Protein AF-A0A951UL45-F1 (afdb_monomer_lite)

pLDDT: mean 87.4, std 11.62, range [50.38, 98.69]

Radius of gyration: 13.83 Å; chains: 1; bounding box: 36×39×36 Å

Foldseek 3Di:
DLLVLLVDPVDDVVSNLVSLLVCLVDVDPPPDVVVSVSSLVSLLVQCPDPDQSSVLSSLSSCLSVLVVVSLVSLCCCLVPWQCQDAQFGTSNLSSVQSNQSSVVHHRDDGDGDHDPDD

Structure (mmCIF, 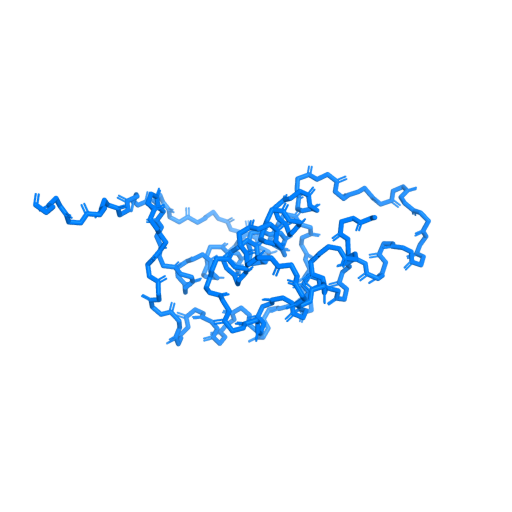N/CA/C/O backbone):
data_AF-A0A951UL45-F1
#
_entry.id   AF-A0A951UL45-F1
#
loop_
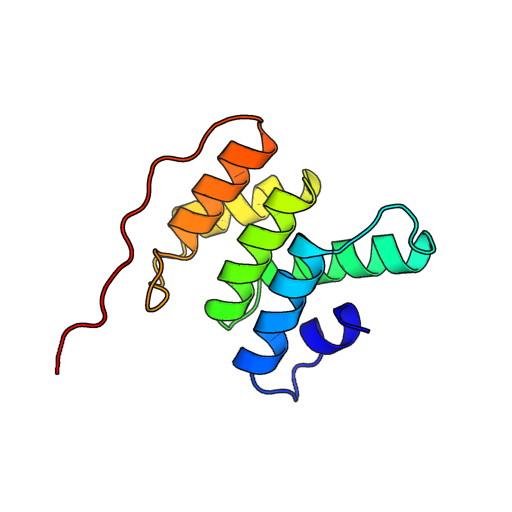_atom_site.group_PDB
_atom_site.id
_atom_site.type_symbol
_atom_site.label_atom_id
_atom_site.label_alt_id
_atom_site.label_comp_id
_atom_site.label_asym_id
_atom_site.label_entity_id
_atom_site.label_seq_id
_atom_site.pdbx_PDB_ins_code
_atom_site.Cartn_x
_atom_site.Cartn_y
_atom_site.Cartn_z
_atom_site.occupancy
_atom_site.B_iso_or_equiv
_atom_site.auth_seq_id
_atom_site.auth_comp_id
_atom_site.auth_asym_id
_atom_site.auth_atom_id
_atom_site.pdbx_PDB_model_num
ATOM 1 N N . MET A 1 1 ? 3.007 14.129 -15.362 1.00 70.31 1 MET A N 1
ATOM 2 C CA . MET A 1 1 ? 2.340 14.183 -14.042 1.00 70.31 1 MET A CA 1
ATOM 3 C C . MET A 1 1 ? 2.455 12.803 -13.432 1.00 70.31 1 MET A C 1
ATOM 5 O O . MET A 1 1 ? 2.332 11.857 -14.198 1.00 70.31 1 MET A O 1
ATOM 9 N N . LEU A 1 2 ? 2.739 12.677 -12.132 1.00 75.25 2 LEU A N 1
ATOM 10 C CA . LEU A 1 2 ? 3.001 11.369 -11.511 1.00 75.25 2 LEU A CA 1
ATOM 11 C C . LEU A 1 2 ? 1.816 10.399 -11.653 1.00 75.25 2 LEU A C 1
ATOM 13 O O . LEU A 1 2 ? 2.046 9.231 -11.930 1.00 75.25 2 LEU A O 1
ATOM 17 N N . SER A 1 3 ? 0.571 10.894 -11.631 1.00 74.56 3 SER A N 1
ATOM 18 C CA . SER A 1 3 ? -0.625 10.090 -11.947 1.00 74.56 3 SER A CA 1
ATOM 19 C C . SER A 1 3 ? -0.521 9.369 -13.299 1.00 74.56 3 SER A C 1
ATOM 21 O O . SER A 1 3 ? -0.812 8.183 -13.405 1.00 74.56 3 SER A O 1
ATOM 23 N N . LYS A 1 4 ? -0.016 10.053 -14.333 1.00 79.25 4 LYS A N 1
ATOM 24 C CA . LYS A 1 4 ? 0.179 9.464 -15.666 1.00 79.25 4 LYS A CA 1
ATOM 25 C C . LYS A 1 4 ? 1.271 8.398 -15.687 1.00 79.25 4 LYS A C 1
ATOM 27 O O . LYS A 1 4 ? 1.125 7.432 -16.416 1.00 79.25 4 LYS A O 1
ATOM 32 N N . VAL A 1 5 ? 2.337 8.572 -14.903 1.00 77.94 5 VAL A N 1
ATOM 33 C CA . VAL A 1 5 ? 3.442 7.599 -14.819 1.00 77.94 5 VAL A CA 1
ATOM 34 C C . VAL A 1 5 ? 2.986 6.336 -14.087 1.00 77.94 5 VAL A C 1
ATOM 36 O O . VAL A 1 5 ? 3.238 5.237 -14.562 1.00 77.94 5 VAL A O 1
ATOM 39 N N . ALA A 1 6 ? 2.242 6.479 -12.986 1.00 71.81 6 ALA A N 1
ATOM 40 C CA . ALA A 1 6 ? 1.664 5.340 -12.271 1.00 71.81 6 ALA A CA 1
ATOM 41 C C . ALA A 1 6 ? 0.731 4.501 -13.173 1.00 71.81 6 ALA A C 1
ATOM 43 O O . ALA A 1 6 ? 0.766 3.268 -13.139 1.00 71.81 6 ALA A O 1
ATOM 44 N N . ALA A 1 7 ? -0.060 5.164 -14.023 1.00 76.69 7 ALA A N 1
ATOM 45 C CA . ALA A 1 7 ? -1.006 4.518 -14.933 1.00 76.69 7 ALA A CA 1
ATOM 46 C C . ALA A 1 7 ? -0.378 3.952 -16.228 1.00 76.69 7 ALA A C 1
ATOM 48 O O . ALA A 1 7 ? -1.033 3.177 -16.931 1.00 76.69 7 ALA A O 1
ATOM 49 N N . ASP A 1 8 ? 0.860 4.319 -16.572 1.00 83.94 8 ASP A N 1
ATOM 50 C CA . ASP A 1 8 ? 1.481 3.918 -17.838 1.00 83.94 8 ASP A CA 1
ATOM 51 C C . ASP A 1 8 ? 2.055 2.501 -17.766 1.00 83.94 8 ASP A C 1
ATOM 53 O O . ASP A 1 8 ? 3.138 2.278 -17.240 1.00 83.94 8 ASP A O 1
ATOM 57 N N . ARG A 1 9 ? 1.336 1.530 -18.336 1.00 75.75 9 ARG A N 1
ATOM 58 C CA . ARG A 1 9 ? 1.740 0.115 -18.350 1.00 75.75 9 ARG A CA 1
ATOM 59 C C . ARG A 1 9 ? 2.864 -0.216 -19.342 1.00 75.75 9 ARG A C 1
ATOM 61 O O . ARG A 1 9 ? 3.283 -1.370 -19.382 1.00 75.75 9 ARG A O 1
ATOM 68 N N . VAL A 1 10 ? 3.309 0.738 -20.167 1.00 78.75 10 VAL A N 1
ATOM 69 C CA . VAL A 1 10 ? 4.470 0.564 -21.059 1.00 78.75 10 VAL A CA 1
ATOM 70 C C . VAL A 1 10 ? 5.778 0.780 -20.297 1.00 78.75 10 VAL A C 1
ATOM 72 O O . VAL A 1 10 ? 6.791 0.166 -20.632 1.00 78.75 10 VAL A O 1
ATOM 75 N N . GLU A 1 11 ? 5.754 1.623 -19.266 1.00 79.12 11 GLU A N 1
ATOM 76 C CA . GLU A 1 11 ? 6.914 1.897 -18.424 1.00 79.12 11 GLU A CA 1
ATOM 77 C C . GLU A 1 11 ? 7.270 0.709 -17.523 1.00 79.12 11 GLU A C 1
ATOM 79 O O . GLU A 1 11 ? 6.420 -0.097 -17.130 1.00 79.12 11 GLU A O 1
ATOM 84 N N . ALA A 1 12 ? 8.555 0.608 -17.174 1.00 77.31 12 ALA A N 1
ATOM 85 C CA . ALA A 1 12 ? 9.036 -0.445 -16.286 1.00 77.31 12 ALA A CA 1
ATOM 86 C C . ALA A 1 12 ? 8.345 -0.350 -14.909 1.00 77.31 12 ALA A C 1
ATOM 88 O O . ALA A 1 12 ? 8.196 0.760 -14.388 1.00 77.31 12 ALA A O 1
ATOM 89 N N . PRO A 1 13 ? 7.970 -1.476 -14.273 1.00 77.44 13 PRO A N 1
ATOM 90 C CA . PRO A 1 13 ? 7.253 -1.447 -12.998 1.00 77.44 13 PRO A CA 1
ATOM 91 C C . PRO A 1 13 ? 7.946 -0.634 -11.902 1.00 77.44 13 PRO A C 1
ATOM 93 O O . PRO A 1 13 ? 7.284 0.148 -11.230 1.00 77.44 13 PRO A O 1
ATOM 96 N N . SER A 1 14 ? 9.276 -0.699 -11.812 1.00 76.81 14 SER A N 1
ATOM 97 C CA . SER A 1 14 ? 10.061 0.100 -10.862 1.00 76.81 14 SER A CA 1
ATOM 98 C C . SER A 1 14 ? 9.949 1.615 -11.093 1.00 76.81 14 SER A C 1
ATOM 100 O O . SER A 1 14 ? 9.951 2.393 -10.144 1.00 76.81 14 SER A O 1
ATOM 102 N N . VAL A 1 15 ? 9.797 2.061 -12.346 1.00 76.81 15 VAL A N 1
ATOM 103 C CA . VAL A 1 15 ? 9.565 3.478 -12.691 1.00 76.81 15 VAL A CA 1
ATOM 104 C C . VAL A 1 15 ? 8.138 3.886 -12.332 1.00 76.81 15 VAL A C 1
ATOM 106 O O . VAL A 1 15 ? 7.909 4.977 -11.809 1.00 76.81 15 VAL A O 1
ATOM 109 N N . ARG A 1 16 ? 7.169 2.997 -12.568 1.00 80.00 16 ARG A N 1
ATOM 110 C CA . ARG A 1 16 ? 5.767 3.219 -12.195 1.00 80.00 16 ARG A CA 1
ATOM 111 C C . ARG A 1 16 ? 5.588 3.272 -10.678 1.00 80.00 16 ARG A C 1
ATOM 113 O O . ARG A 1 16 ? 4.792 4.075 -10.205 1.00 80.00 16 ARG A O 1
ATOM 120 N N . ALA A 1 17 ? 6.337 2.471 -9.925 1.00 73.81 17 ALA A N 1
ATOM 121 C CA . ALA A 1 17 ? 6.222 2.341 -8.474 1.00 73.81 17 ALA A CA 1
ATOM 122 C C . ALA A 1 17 ? 6.716 3.579 -7.697 1.00 73.81 17 ALA A C 1
ATOM 124 O O . ALA A 1 17 ? 6.168 3.917 -6.648 1.00 73.81 17 ALA A O 1
ATOM 125 N N . GLN A 1 18 ? 7.656 4.339 -8.266 1.00 79.81 18 GLN A N 1
ATOM 126 C CA . GLN A 1 18 ? 8.090 5.635 -7.722 1.00 79.81 18 GLN A CA 1
ATOM 127 C C . GLN A 1 18 ? 6.981 6.698 -7.753 1.00 79.81 18 GLN A C 1
ATOM 129 O O . GLN A 1 18 ? 7.027 7.688 -7.019 1.00 79.81 18 GLN A O 1
ATOM 134 N N . ALA A 1 19 ? 5.978 6.539 -8.622 1.00 80.56 19 ALA A N 1
ATOM 135 C CA . ALA A 1 19 ? 4.912 7.520 -8.747 1.00 80.56 19 ALA A CA 1
ATOM 136 C C . ALA A 1 19 ? 3.932 7.493 -7.557 1.00 80.56 19 ALA A C 1
ATOM 138 O O . ALA A 1 19 ? 3.700 8.573 -7.010 1.00 80.56 19 ALA A O 1
ATOM 139 N N . PRO A 1 20 ? 3.394 6.340 -7.103 1.00 73.06 20 PRO A N 1
ATOM 140 C CA . PRO A 1 20 ? 2.654 6.253 -5.845 1.00 73.06 20 PRO A CA 1
ATOM 141 C C . PRO A 1 20 ? 3.437 6.789 -4.641 1.00 73.06 20 PRO A C 1
ATOM 143 O O . PRO A 1 20 ? 2.911 7.640 -3.929 1.00 73.06 20 PRO A O 1
ATOM 146 N N . GLU A 1 21 ? 4.707 6.406 -4.465 1.00 78.94 21 GLU A N 1
ATOM 147 C CA . GLU A 1 21 ? 5.566 6.921 -3.382 1.00 78.94 21 GLU A CA 1
ATOM 148 C C . GLU A 1 21 ? 5.669 8.460 -3.420 1.00 78.94 21 GLU A C 1
ATOM 150 O O . GLU A 1 21 ? 5.464 9.155 -2.418 1.00 78.94 21 GLU A O 1
ATOM 155 N N . GLY A 1 22 ? 5.952 9.020 -4.601 1.00 79.19 22 GLY A N 1
ATOM 156 C CA . GLY A 1 22 ? 6.053 10.463 -4.796 1.00 79.19 22 GLY A CA 1
ATOM 157 C C . GLY A 1 22 ? 4.728 11.202 -4.585 1.00 79.19 22 GLY A C 1
ATOM 158 O O . GLY A 1 22 ? 4.735 12.338 -4.103 1.00 79.19 22 GLY A O 1
ATOM 159 N N . LEU A 1 23 ? 3.597 10.574 -4.924 1.00 77.75 23 LEU A N 1
ATOM 160 C CA . LEU A 1 23 ? 2.265 11.111 -4.650 1.00 77.75 23 LEU A CA 1
ATOM 161 C C . LEU A 1 23 ? 1.970 11.097 -3.146 1.00 77.75 23 LEU A C 1
ATOM 163 O O . LEU A 1 23 ? 1.598 12.141 -2.624 1.00 77.75 23 LEU A O 1
ATOM 167 N N . GLY A 1 24 ? 2.211 9.990 -2.440 1.00 72.06 24 GLY A N 1
ATOM 168 C CA . GLY A 1 24 ? 2.021 9.905 -0.986 1.00 72.06 24 GLY A CA 1
ATOM 169 C C . GLY A 1 24 ? 2.764 11.008 -0.227 1.00 72.06 24 GLY A C 1
ATOM 170 O O . GLY A 1 24 ? 2.173 11.725 0.570 1.00 72.06 24 GLY A O 1
ATOM 171 N N . ASN A 1 25 ? 4.035 11.236 -0.569 1.00 79.62 25 ASN A N 1
ATOM 172 C CA . ASN A 1 25 ? 4.872 12.235 0.105 1.00 79.62 25 ASN A CA 1
ATOM 173 C C . ASN A 1 25 ? 4.489 13.700 -0.171 1.00 79.62 25 ASN A C 1
ATOM 175 O O . ASN A 1 25 ? 4.869 14.592 0.591 1.00 79.62 25 ASN A O 1
ATOM 179 N N . ARG A 1 26 ? 3.879 14.002 -1.326 1.00 77.56 26 ARG A N 1
ATOM 180 C CA . ARG A 1 26 ? 3.819 15.388 -1.843 1.00 77.56 26 ARG A CA 1
ATOM 181 C C . ARG A 1 26 ? 2.467 15.820 -2.393 1.00 77.56 26 ARG A C 1
ATOM 183 O O . ARG A 1 26 ? 2.365 16.960 -2.858 1.00 77.56 26 ARG A O 1
ATOM 190 N N . LEU A 1 27 ? 1.451 14.959 -2.390 1.00 73.00 27 LEU A N 1
ATOM 191 C CA . LEU A 1 27 ? 0.126 15.337 -2.864 1.00 73.00 27 LEU A CA 1
ATOM 192 C C . LEU A 1 27 ? -0.459 16.403 -1.929 1.00 73.00 27 LEU A C 1
ATOM 194 O O . LEU A 1 27 ? -0.700 16.163 -0.752 1.00 73.00 27 LEU A O 1
ATOM 198 N N . SER A 1 28 ? -0.672 17.602 -2.467 1.00 69.19 28 SER A N 1
ATOM 199 C CA . SER A 1 28 ? -1.249 18.729 -1.734 1.00 69.19 28 SER A CA 1
ATOM 200 C C . SER A 1 28 ? -2.715 18.913 -2.109 1.00 69.19 28 SER A C 1
ATOM 202 O O . SER A 1 28 ? -3.070 18.864 -3.288 1.00 69.19 28 SER A O 1
ATOM 204 N N . HIS A 1 29 ? -3.559 19.221 -1.125 1.00 61.84 29 HIS A N 1
ATOM 205 C CA . HIS A 1 29 ? -4.944 19.644 -1.361 1.00 61.84 29 HIS A CA 1
ATOM 206 C C . HIS A 1 29 ? -5.048 20.978 -2.124 1.00 61.84 29 HIS A C 1
ATOM 208 O O . HIS A 1 29 ? -6.123 21.328 -2.599 1.00 61.84 29 HIS A O 1
ATOM 214 N N . GLU A 1 30 ? -3.941 21.716 -2.274 1.00 67.00 30 GLU A N 1
ATOM 215 C CA . GLU A 1 30 ? -3.863 22.938 -3.087 1.00 67.00 30 GLU A CA 1
ATOM 216 C C . GLU A 1 30 ? -3.771 22.656 -4.597 1.00 67.00 30 GLU A C 1
ATOM 218 O O . GLU A 1 30 ? -3.777 23.585 -5.410 1.00 67.00 30 GLU A O 1
ATOM 223 N N . LEU A 1 31 ? -3.684 21.383 -5.002 1.00 69.69 31 LEU A N 1
ATOM 224 C CA . LEU A 1 31 ? -3.835 21.009 -6.403 1.00 69.69 31 LEU A CA 1
ATOM 225 C C . LEU A 1 31 ? -5.213 21.410 -6.936 1.00 69.69 31 LEU A C 1
ATOM 227 O O . LEU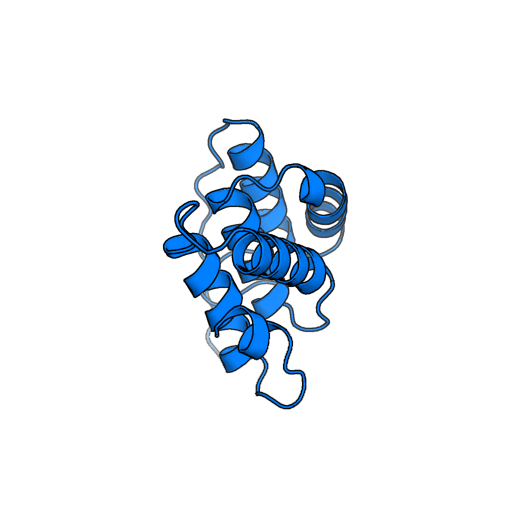 A 1 31 ? -6.216 21.444 -6.227 1.00 69.69 31 LEU A O 1
ATOM 231 N N . VAL A 1 32 ? -5.266 21.648 -8.248 1.00 76.62 32 VAL A N 1
ATOM 232 C CA . VAL A 1 32 ? -6.534 21.824 -8.962 1.00 76.62 32 VAL A CA 1
ATOM 233 C C . VAL A 1 32 ? -7.431 20.609 -8.656 1.00 76.62 32 VAL A C 1
ATOM 235 O O . VAL A 1 32 ? -6.975 19.486 -8.885 1.00 76.62 32 VAL A O 1
ATOM 238 N N . PRO A 1 33 ? -8.686 20.789 -8.190 1.00 76.75 33 PRO A N 1
ATOM 239 C CA . PRO A 1 33 ? -9.503 19.698 -7.643 1.00 76.75 33 PRO A CA 1
ATOM 240 C C . PRO A 1 33 ? -9.619 18.460 -8.541 1.00 76.75 33 PRO A C 1
ATOM 242 O O . PRO A 1 33 ? -9.524 17.334 -8.065 1.00 76.75 33 PRO A O 1
ATOM 245 N N . ASN A 1 34 ? -9.737 18.658 -9.856 1.00 80.62 34 ASN A N 1
ATOM 246 C CA . ASN A 1 34 ? -9.822 17.554 -10.817 1.00 80.62 34 ASN A CA 1
ATOM 247 C C . ASN A 1 34 ? -8.544 16.701 -10.854 1.00 80.62 34 ASN A C 1
ATOM 249 O O . ASN A 1 34 ? -8.622 15.487 -10.988 1.00 80.62 34 ASN A O 1
ATOM 253 N N . LEU A 1 35 ? -7.374 17.331 -10.721 1.00 78.62 35 LEU A N 1
ATOM 254 C CA . LEU A 1 35 ? -6.086 16.639 -10.718 1.00 78.62 35 LEU A CA 1
ATOM 255 C C . LEU A 1 35 ? -5.837 15.910 -9.398 1.00 78.62 35 LEU A C 1
ATOM 257 O O . LEU A 1 35 ? -5.203 14.859 -9.389 1.00 78.62 35 LEU A O 1
ATOM 261 N N . TYR A 1 36 ? -6.336 16.468 -8.294 1.00 81.25 36 TYR A N 1
ATOM 262 C CA . TYR A 1 36 ? -6.311 15.802 -6.998 1.00 81.25 36 TYR A CA 1
ATOM 263 C C . TYR A 1 36 ? -7.169 14.531 -7.036 1.00 81.25 36 TYR A C 1
ATOM 265 O O . TYR A 1 36 ? -6.675 13.454 -6.719 1.00 81.25 36 TYR A O 1
ATOM 273 N N . GLN A 1 37 ? -8.406 14.627 -7.534 1.00 85.44 37 GLN A N 1
ATOM 274 C CA . GLN A 1 37 ? -9.290 13.468 -7.662 1.00 85.44 37 GLN A CA 1
ATOM 275 C C . GLN A 1 37 ? -8.722 12.394 -8.604 1.00 85.44 37 GLN A C 1
ATOM 277 O O . GLN A 1 37 ? -8.782 11.212 -8.278 1.00 85.44 37 GLN A O 1
ATOM 282 N N . GLU A 1 38 ? -8.137 12.794 -9.739 1.00 86.69 38 GLU A N 1
ATOM 283 C CA . GLU A 1 38 ? -7.456 11.871 -10.660 1.00 86.69 38 GLU A CA 1
ATOM 284 C C . GLU A 1 38 ? -6.304 11.134 -9.961 1.00 86.69 38 GLU A C 1
ATOM 286 O O . GLU A 1 38 ? -6.159 9.923 -10.121 1.00 86.69 38 GLU A O 1
ATOM 291 N N . ALA A 1 39 ? -5.510 11.838 -9.147 1.00 86.19 39 ALA A N 1
ATOM 292 C CA . ALA A 1 39 ? -4.436 11.218 -8.380 1.00 86.19 39 ALA A CA 1
ATOM 293 C C . ALA A 1 39 ? -4.971 10.191 -7.369 1.00 86.19 39 ALA A C 1
ATOM 295 O O . ALA A 1 39 ? -4.424 9.094 -7.302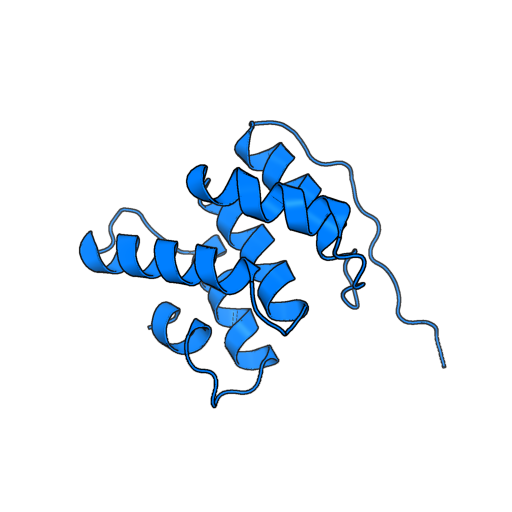 1.00 86.19 39 ALA A O 1
ATOM 296 N N . LEU A 1 40 ? -6.055 10.500 -6.644 1.00 91.06 40 LEU A N 1
ATOM 297 C CA . LEU A 1 40 ? -6.681 9.542 -5.725 1.00 91.06 40 LEU A CA 1
ATOM 298 C C . LEU A 1 40 ? -7.155 8.283 -6.456 1.00 91.06 40 LEU A C 1
ATOM 300 O O . LEU A 1 40 ? -6.873 7.174 -6.010 1.00 91.06 40 LEU A O 1
ATOM 304 N N . THR A 1 41 ? -7.829 8.441 -7.600 1.00 92.25 41 THR A N 1
ATOM 305 C CA . THR A 1 41 ? -8.294 7.305 -8.408 1.00 92.25 41 THR A CA 1
ATOM 306 C C . THR A 1 41 ? -7.132 6.416 -8.840 1.00 92.25 41 THR A C 1
ATOM 308 O O . THR A 1 41 ? -7.188 5.209 -8.630 1.00 92.25 41 THR A O 1
ATOM 311 N N . VAL A 1 42 ? -6.054 7.004 -9.364 1.00 91.50 42 VAL A N 1
ATOM 312 C CA . VAL A 1 42 ? -4.870 6.247 -9.798 1.00 91.50 42 VAL A CA 1
ATOM 313 C C . VAL A 1 42 ? -4.204 5.507 -8.635 1.00 91.50 42 VAL A C 1
ATOM 315 O O . VAL A 1 42 ? -3.773 4.369 -8.801 1.00 91.50 42 VAL A O 1
ATOM 318 N N . ILE A 1 43 ? -4.135 6.120 -7.452 1.00 92.88 43 ILE A N 1
ATOM 319 C CA . ILE A 1 43 ? -3.569 5.485 -6.254 1.00 92.88 43 ILE A CA 1
ATOM 320 C C . ILE A 1 43 ? -4.424 4.288 -5.811 1.00 92.88 43 ILE A C 1
ATOM 322 O O . ILE A 1 43 ? -3.881 3.225 -5.522 1.00 92.88 43 ILE A O 1
ATOM 326 N N . ILE A 1 44 ? -5.754 4.429 -5.803 1.00 96.12 44 ILE A N 1
ATOM 327 C CA . ILE A 1 44 ? -6.670 3.331 -5.455 1.00 96.12 44 ILE A CA 1
ATOM 328 C C . ILE A 1 44 ? -6.563 2.186 -6.472 1.00 96.12 44 ILE A C 1
ATOM 330 O O . ILE A 1 44 ? -6.566 1.021 -6.081 1.00 96.12 44 ILE A O 1
ATOM 334 N N . GLU A 1 45 ? -6.470 2.496 -7.767 1.00 95.12 45 GLU A N 1
ATOM 335 C CA . GLU A 1 45 ? -6.307 1.493 -8.829 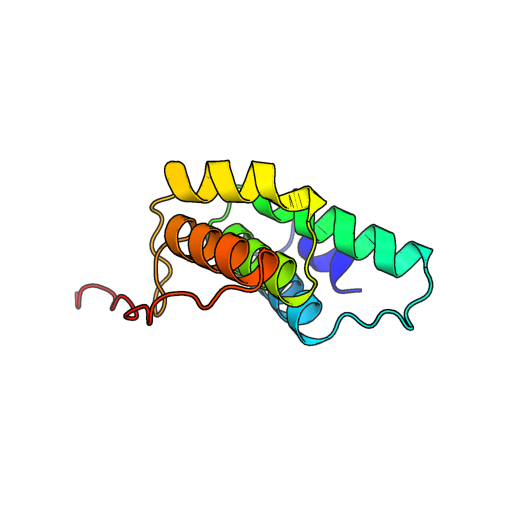1.00 95.12 45 GLU A CA 1
ATOM 336 C C . GLU A 1 45 ? -4.968 0.748 -8.727 1.00 95.12 45 GLU A C 1
ATOM 338 O O . GLU A 1 45 ? -4.908 -0.450 -9.002 1.00 95.12 45 GLU A O 1
ATOM 343 N N . ALA A 1 46 ? -3.904 1.425 -8.287 1.00 95.12 46 ALA A N 1
ATOM 344 C CA . ALA A 1 46 ? -2.580 0.828 -8.119 1.00 95.12 46 ALA A CA 1
ATOM 345 C C . ALA A 1 46 ? -2.535 -0.272 -7.039 1.00 95.12 46 ALA A C 1
ATO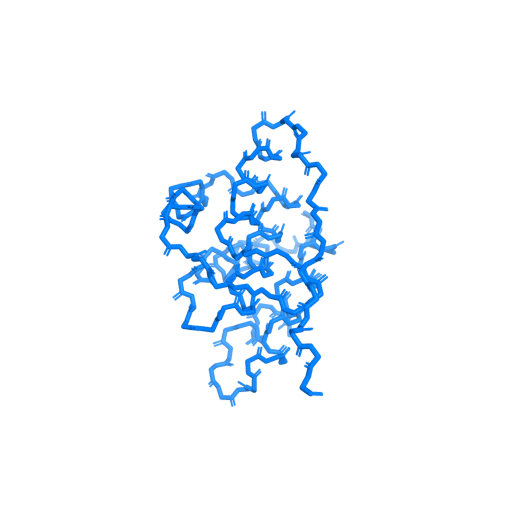M 347 O O . ALA A 1 46 ? -1.663 -1.138 -7.095 1.00 95.12 46 ALA A O 1
ATOM 348 N N . LEU A 1 47 ? -3.500 -0.310 -6.111 1.00 97.75 47 LEU A N 1
ATOM 349 C CA . LEU A 1 47 ? -3.651 -1.416 -5.154 1.00 97.75 47 LEU A CA 1
ATOM 350 C C . LEU A 1 47 ? -3.972 -2.759 -5.833 1.00 97.75 47 LEU A C 1
ATOM 352 O O . LEU A 1 47 ? -3.709 -3.808 -5.253 1.00 97.75 47 LEU A O 1
ATOM 356 N N . ASP A 1 48 ? -4.521 -2.745 -7.051 1.00 96.81 48 ASP A N 1
ATOM 357 C CA . ASP A 1 48 ? -4.815 -3.956 -7.827 1.00 96.81 48 ASP A CA 1
ATOM 358 C C . ASP A 1 48 ? -3.733 -4.266 -8.882 1.00 96.81 48 ASP A C 1
ATOM 360 O O . ASP A 1 48 ? -3.949 -5.116 -9.752 1.00 96.81 48 ASP A O 1
ATOM 364 N N . ASP A 1 49 ? -2.595 -3.559 -8.882 1.00 96.38 49 ASP A N 1
ATOM 365 C CA . ASP A 1 49 ? -1.574 -3.769 -9.911 1.00 96.38 49 ASP A CA 1
ATOM 366 C C . ASP A 1 49 ? -0.998 -5.190 -9.835 1.00 96.38 49 ASP A C 1
ATOM 368 O O . ASP A 1 49 ? -0.892 -5.787 -8.768 1.00 96.38 49 ASP A O 1
ATOM 372 N N . SER A 1 50 ? -0.608 -5.754 -10.977 1.00 94.25 50 SER A N 1
ATOM 373 C CA . SER A 1 50 ? 0.057 -7.058 -11.034 1.00 94.25 50 SER A CA 1
ATOM 374 C C . SER A 1 50 ? 1.422 -7.064 -10.344 1.00 94.25 50 SER A C 1
ATOM 376 O O . SER A 1 50 ? 1.844 -8.108 -9.843 1.00 94.25 50 SER A O 1
ATOM 378 N N . ASP A 1 51 ? 2.103 -5.919 -10.300 1.00 95.06 51 ASP A N 1
ATOM 379 C CA . ASP A 1 51 ? 3.421 -5.787 -9.691 1.00 95.06 51 ASP A CA 1
ATOM 380 C C . ASP A 1 51 ? 3.327 -5.479 -8.189 1.00 95.06 51 ASP A C 1
ATOM 382 O O . ASP A 1 51 ? 2.612 -4.571 -7.763 1.00 95.06 51 ASP A O 1
ATOM 386 N N . ALA A 1 52 ? 4.052 -6.250 -7.377 1.00 94.69 52 ALA A N 1
ATOM 387 C CA . ALA A 1 52 ? 4.024 -6.121 -5.924 1.00 94.69 52 ALA A CA 1
ATOM 388 C C . ALA A 1 52 ? 4.651 -4.814 -5.424 1.00 94.69 52 ALA A C 1
ATOM 390 O O . ALA A 1 52 ? 4.179 -4.271 -4.428 1.00 94.69 52 ALA A O 1
ATOM 391 N N . GLU A 1 53 ? 5.656 -4.277 -6.122 1.00 93.44 53 GLU A N 1
ATOM 392 C CA . GLU A 1 53 ? 6.287 -3.009 -5.750 1.00 93.44 53 GLU A CA 1
ATOM 393 C C . GLU A 1 53 ? 5.294 -1.852 -5.898 1.00 93.44 53 GLU A C 1
ATOM 395 O O . GLU A 1 53 ? 5.195 -0.989 -5.026 1.00 93.44 53 GLU A O 1
ATOM 400 N N . ILE A 1 54 ? 4.490 -1.872 -6.966 1.00 93.94 54 ILE A N 1
ATOM 401 C CA . ILE A 1 54 ? 3.434 -0.878 -7.187 1.00 93.94 54 ILE A CA 1
ATOM 402 C C . ILE A 1 54 ? 2.371 -0.974 -6.090 1.00 93.94 54 ILE A C 1
ATOM 404 O O . ILE A 1 54 ? 1.997 0.055 -5.525 1.00 93.94 54 ILE A O 1
ATOM 408 N N . ARG A 1 55 ? 1.913 -2.188 -5.754 1.00 98.00 55 ARG A N 1
ATOM 409 C CA . ARG A 1 55 ? 0.930 -2.384 -4.676 1.00 98.00 55 ARG A CA 1
ATOM 410 C C . ARG A 1 55 ? 1.467 -1.919 -3.322 1.00 98.00 55 ARG A C 1
ATOM 412 O O . ARG A 1 55 ? 0.743 -1.244 -2.597 1.00 98.00 55 ARG A O 1
ATOM 419 N N . PHE A 1 56 ? 2.729 -2.219 -3.010 1.00 96.62 56 PHE A N 1
ATOM 420 C CA . PHE A 1 56 ? 3.388 -1.786 -1.774 1.00 96.62 56 PHE A CA 1
ATOM 421 C C . PHE A 1 56 ? 3.355 -0.260 -1.630 1.00 96.62 56 PHE A C 1
ATOM 423 O O . PHE A 1 56 ? 2.818 0.271 -0.659 1.00 96.62 56 PHE A O 1
ATOM 430 N N . TRP A 1 57 ? 3.840 0.468 -2.640 1.00 95.56 57 TRP A N 1
ATOM 431 C CA . TRP A 1 57 ? 3.860 1.931 -2.583 1.00 95.56 57 TRP A CA 1
ATOM 432 C C . TRP A 1 57 ? 2.474 2.568 -2.705 1.00 95.56 57 TRP A C 1
ATOM 434 O O . TRP A 1 57 ? 2.268 3.687 -2.231 1.00 95.56 57 TRP A O 1
ATOM 444 N N . ALA A 1 58 ? 1.503 1.871 -3.297 1.00 96.56 58 ALA A N 1
ATOM 445 C CA . ALA A 1 58 ? 0.109 2.293 -3.272 1.00 96.56 58 ALA A CA 1
ATOM 446 C C . ALA A 1 58 ? -0.481 2.214 -1.855 1.00 96.56 58 ALA A C 1
ATOM 448 O O . ALA A 1 58 ? -1.122 3.175 -1.430 1.00 96.56 58 ALA A O 1
ATOM 449 N N . CYS A 1 59 ? -0.221 1.141 -1.096 1.00 98.06 59 CYS A N 1
ATOM 450 C CA . CYS A 1 59 ? -0.620 1.044 0.314 1.00 98.06 59 CYS A CA 1
ATOM 451 C C . CYS A 1 59 ? -0.043 2.204 1.143 1.00 98.06 59 CYS A C 1
ATOM 453 O O . CYS A 1 59 ? -0.801 2.896 1.832 1.00 98.06 59 CYS A O 1
ATOM 455 N N . PHE A 1 60 ? 1.257 2.479 0.990 1.00 95.94 60 PHE A N 1
ATOM 456 C CA . PHE A 1 60 ? 1.917 3.627 1.616 1.00 95.94 60 PHE A CA 1
ATOM 457 C C . PHE A 1 60 ? 1.198 4.944 1.278 1.00 95.94 60 PHE A C 1
ATOM 459 O O . PHE A 1 60 ? 0.747 5.665 2.170 1.00 95.94 60 PHE A O 1
ATOM 466 N N . ALA A 1 61 ? 1.013 5.236 -0.014 1.00 94.50 61 ALA A N 1
ATOM 467 C CA . ALA A 1 61 ? 0.421 6.492 -0.474 1.00 94.50 61 ALA A CA 1
ATOM 468 C C . ALA A 1 61 ? -1.019 6.696 0.019 1.00 94.50 61 ALA A C 1
ATOM 470 O O . ALA A 1 61 ? -1.387 7.794 0.442 1.00 94.50 61 ALA A O 1
ATOM 471 N N . VAL A 1 62 ? -1.825 5.632 0.002 1.00 96.62 62 VAL A N 1
ATOM 472 C CA . VAL A 1 62 ? -3.185 5.621 0.553 1.00 96.62 62 VAL A CA 1
ATOM 473 C C . VAL A 1 62 ? -3.188 6.025 2.029 1.00 96.62 62 VAL A C 1
ATOM 475 O O . VAL A 1 62 ? -4.053 6.798 2.449 1.00 96.62 62 VAL A O 1
ATOM 478 N N . SER A 1 63 ? -2.229 5.527 2.812 1.00 96.06 63 SER A N 1
ATOM 479 C CA . SER A 1 63 ? -2.143 5.793 4.250 1.00 96.06 63 SER A CA 1
ATOM 480 C C . SER A 1 63 ? -1.692 7.217 4.590 1.00 96.06 63 SER A C 1
ATOM 482 O O . SER A 1 63 ? -2.219 7.804 5.542 1.00 96.06 63 SER A O 1
ATOM 484 N N . GLU A 1 64 ? -0.781 7.784 3.794 1.00 92.94 64 GLU A N 1
ATOM 485 C CA . GLU A 1 64 ? -0.284 9.159 3.939 1.00 92.94 64 GLU A CA 1
ATOM 486 C C . GLU A 1 64 ? -1.379 10.176 3.605 1.00 92.94 64 GLU A C 1
ATOM 488 O O . GLU A 1 64 ? -1.592 11.145 4.333 1.00 92.94 64 GLU A O 1
ATOM 493 N N . ILE A 1 65 ? -2.135 9.913 2.535 1.00 91.62 65 ILE A N 1
ATOM 494 C CA . ILE A 1 65 ? -3.217 10.789 2.066 1.00 91.62 65 ILE A CA 1
ATOM 495 C C . ILE A 1 65 ? -4.527 10.551 2.842 1.00 91.62 65 ILE A C 1
ATOM 497 O O . ILE A 1 65 ? -5.436 11.375 2.775 1.00 91.62 65 ILE A O 1
ATOM 501 N N . LYS A 1 66 ? -4.623 9.457 3.613 1.00 93.81 66 LYS A N 1
ATOM 502 C CA . LYS A 1 66 ? -5.826 9.036 4.359 1.00 93.81 66 LYS A CA 1
ATOM 503 C C . LYS A 1 66 ? -7.035 8.777 3.452 1.00 93.81 66 LYS A C 1
ATOM 505 O O . LYS A 1 66 ? -8.136 9.249 3.715 1.00 93.81 66 LYS A O 1
ATOM 510 N N . ILE A 1 67 ? -6.834 8.005 2.383 1.00 94.81 67 ILE A N 1
ATOM 511 C CA . ILE A 1 67 ? -7.905 7.640 1.441 1.00 94.81 67 ILE A CA 1
ATOM 512 C C . ILE A 1 67 ? -8.772 6.527 2.053 1.00 94.81 67 ILE A C 1
ATOM 514 O O . ILE A 1 67 ? -8.519 5.340 1.844 1.00 94.81 67 ILE A O 1
ATOM 518 N N . GLU A 1 68 ? -9.789 6.892 2.834 1.00 96.25 68 GLU A N 1
ATOM 519 C CA . GLU A 1 68 ? -10.677 5.935 3.517 1.00 96.25 68 GLU A CA 1
ATOM 520 C C . GLU A 1 68 ? -11.413 5.000 2.542 1.00 96.25 68 GLU A C 1
ATOM 522 O O . GLU A 1 68 ? -11.657 3.833 2.858 1.00 96.25 68 GLU A O 1
ATOM 527 N N . GLU A 1 69 ? -11.706 5.459 1.322 1.00 96.50 69 GLU A N 1
ATOM 528 C CA . GLU A 1 69 ? -12.359 4.659 0.281 1.00 96.50 69 GLU A CA 1
ATOM 529 C C . GLU A 1 69 ? -11.543 3.421 -0.128 1.00 96.50 69 GLU A C 1
ATOM 531 O O . GLU A 1 69 ? -12.097 2.461 -0.670 1.00 96.50 69 GLU A O 1
ATOM 536 N N . ALA A 1 70 ? -10.235 3.415 0.144 1.00 97.75 70 ALA A N 1
ATOM 537 C CA . ALA A 1 70 ? -9.340 2.306 -0.161 1.00 97.75 70 ALA A CA 1
ATOM 538 C C . ALA A 1 70 ? -9.371 1.176 0.885 1.00 97.75 70 ALA A C 1
ATOM 540 O O . ALA A 1 70 ? -8.856 0.088 0.608 1.00 97.75 70 ALA A O 1
ATOM 541 N N . LEU A 1 71 ? -9.987 1.385 2.059 1.00 98.31 71 LEU A N 1
ATOM 542 C CA . LEU A 1 71 ? -9.994 0.416 3.165 1.00 98.31 71 LEU A CA 1
ATOM 543 C C . LEU A 1 71 ? -10.392 -1.011 2.742 1.00 98.31 71 LEU A C 1
ATOM 545 O O . LEU A 1 71 ? -9.665 -1.937 3.105 1.00 98.31 71 LEU A O 1
ATOM 549 N N . PRO A 1 72 ? -11.451 -1.241 1.932 1.00 98.38 72 PRO A N 1
ATOM 550 C CA . PRO A 1 72 ? -11.808 -2.595 1.508 1.00 98.38 72 PRO A CA 1
ATOM 551 C C . PRO A 1 72 ? -10.699 -3.301 0.717 1.00 98.38 72 PRO A C 1
ATOM 553 O O . PRO A 1 72 ? -10.496 -4.501 0.886 1.00 98.38 72 PRO A O 1
ATOM 556 N N . LYS A 1 73 ? -9.962 -2.569 -0.129 1.00 98.38 73 LYS A N 1
ATOM 557 C CA . LYS A 1 73 ? -8.859 -3.126 -0.929 1.00 98.38 73 LYS A CA 1
ATOM 558 C C . LYS A 1 73 ? -7.644 -3.434 -0.069 1.00 98.38 73 LYS A C 1
ATOM 560 O O . LYS A 1 73 ? -7.089 -4.524 -0.183 1.00 98.38 73 LYS A O 1
ATOM 565 N N . LEU A 1 74 ? -7.288 -2.524 0.839 1.00 98.62 74 LEU A N 1
ATOM 566 C CA . LEU A 1 74 ? -6.227 -2.771 1.814 1.00 98.62 74 LEU A CA 1
ATOM 567 C C . LEU A 1 74 ? -6.525 -4.028 2.639 1.00 98.62 74 LEU A C 1
ATOM 569 O O . LEU A 1 74 ? -5.643 -4.850 2.855 1.00 98.62 74 LEU A O 1
ATOM 573 N N . GLN A 1 75 ? -7.782 -4.230 3.042 1.00 98.69 75 GLN A N 1
ATOM 574 C CA . GLN A 1 75 ? -8.174 -5.393 3.840 1.00 98.69 75 GLN A CA 1
ATOM 575 C C . GLN A 1 75 ? -8.012 -6.715 3.083 1.00 98.69 75 GLN A C 1
ATOM 577 O O . GLN A 1 75 ? -7.697 -7.733 3.698 1.00 98.69 75 GLN A O 1
ATOM 582 N N . VAL A 1 76 ? -8.210 -6.702 1.760 1.00 98.56 76 VAL A N 1
ATOM 583 C CA . VAL A 1 76 ? -7.943 -7.854 0.889 1.00 98.56 76 VAL A CA 1
ATOM 584 C C . VAL A 1 76 ? -6.442 -8.094 0.760 1.00 98.56 76 VAL A C 1
ATOM 586 O O . VAL A 1 76 ? -6.006 -9.228 0.948 1.00 98.56 76 VAL A O 1
ATOM 589 N N . LEU A 1 77 ? -5.644 -7.058 0.486 1.00 98.56 77 LEU A N 1
ATOM 590 C CA . LEU A 1 77 ? -4.186 -7.189 0.368 1.00 98.56 77 LEU A CA 1
ATOM 591 C C . LEU A 1 77 ? -3.559 -7.705 1.665 1.00 98.56 77 LEU A C 1
ATOM 593 O O . LEU A 1 77 ? -2.800 -8.669 1.618 1.00 98.56 77 LEU A O 1
ATOM 597 N N . ALA A 1 78 ? -3.971 -7.163 2.813 1.00 98.44 78 ALA A N 1
ATOM 598 C CA . ALA A 1 78 ? -3.541 -7.607 4.139 1.00 98.44 78 ALA A CA 1
ATOM 599 C C . ALA A 1 78 ? -3.719 -9.119 4.355 1.00 98.44 78 ALA A C 1
ATOM 601 O O . ALA A 1 78 ? -2.885 -9.773 4.969 1.00 98.44 78 ALA A O 1
ATOM 602 N N . GLN A 1 79 ? -4.795 -9.698 3.817 1.00 98.25 79 GLN A N 1
ATOM 603 C CA . GLN A 1 79 ? -5.103 -11.119 3.988 1.00 98.25 79 GLN A CA 1
ATOM 604 C C . GLN A 1 79 ? -4.469 -12.022 2.926 1.00 98.25 79 GLN A C 1
ATOM 606 O O . GLN A 1 79 ? -4.344 -13.228 3.148 1.00 98.25 79 GLN A O 1
ATOM 611 N N . THR A 1 80 ? -4.152 -11.483 1.748 1.00 97.81 80 THR A N 1
ATOM 612 C CA . THR A 1 80 ? -3.873 -12.301 0.557 1.00 97.81 80 THR A CA 1
ATOM 613 C C . THR A 1 80 ? -2.474 -12.118 -0.014 1.00 97.81 80 THR A C 1
ATOM 615 O O . THR A 1 80 ? -1.952 -13.054 -0.624 1.00 97.81 80 THR A O 1
ATOM 618 N N . ASP A 1 81 ? -1.836 -10.969 0.201 1.00 97.62 81 ASP A N 1
ATOM 619 C CA . ASP A 1 81 ? -0.590 -10.617 -0.467 1.00 97.62 81 ASP A CA 1
ATOM 620 C C . ASP A 1 81 ? 0.628 -10.740 0.452 1.00 97.62 81 ASP A C 1
ATOM 622 O O . ASP A 1 81 ? 1.056 -9.801 1.113 1.00 97.62 81 ASP A O 1
ATOM 626 N N . ASN A 1 82 ? 1.234 -11.923 0.458 1.00 96.00 82 ASN A N 1
ATOM 627 C CA . ASN A 1 82 ? 2.425 -12.210 1.261 1.00 96.00 82 ASN A CA 1
ATOM 628 C C . ASN A 1 82 ? 3.739 -11.907 0.516 1.00 96.00 82 ASN A C 1
ATOM 630 O O . ASN A 1 82 ? 4.796 -12.414 0.898 1.00 96.00 82 ASN A O 1
ATOM 634 N N . THR A 1 83 ? 3.693 -11.142 -0.581 1.00 95.75 83 THR A N 1
ATOM 635 C CA . THR A 1 83 ? 4.889 -10.849 -1.381 1.00 95.75 83 THR A CA 1
ATOM 636 C C . THR A 1 83 ? 5.833 -9.952 -0.591 1.00 95.75 83 THR A C 1
ATOM 638 O O . THR A 1 83 ? 5.458 -8.844 -0.224 1.00 95.75 83 THR A O 1
ATOM 641 N N . ILE A 1 84 ? 7.049 -10.433 -0.318 1.00 93.38 84 ILE A N 1
ATOM 642 C CA . ILE A 1 84 ? 8.072 -9.698 0.436 1.00 93.38 84 ILE A CA 1
ATOM 643 C C . ILE A 1 84 ? 8.768 -8.693 -0.476 1.00 93.38 84 ILE A C 1
ATOM 645 O O . ILE A 1 84 ? 9.285 -9.071 -1.528 1.00 93.38 84 ILE A O 1
ATOM 649 N N . MET A 1 85 ? 8.840 -7.442 -0.029 1.00 91.00 85 MET A N 1
ATOM 650 C CA . MET A 1 85 ? 9.612 -6.398 -0.690 1.00 91.00 85 MET A CA 1
ATOM 651 C C . MET A 1 85 ? 11.041 -6.365 -0.137 1.00 91.00 85 MET A C 1
ATOM 653 O O . MET A 1 85 ? 11.259 -6.334 1.074 1.00 91.00 85 MET A O 1
ATOM 657 N N . GLU A 1 86 ? 12.038 -6.403 -1.024 1.00 86.94 86 GLU A N 1
ATOM 658 C CA . GLU A 1 86 ? 13.451 -6.384 -0.631 1.00 86.94 86 GLU A CA 1
ATOM 659 C C . GLU A 1 86 ? 13.782 -5.114 0.167 1.00 86.94 86 GLU A C 1
ATOM 661 O O . GLU A 1 86 ? 13.541 -3.999 -0.289 1.00 86.94 86 GLU A O 1
ATOM 666 N N . GLY A 1 87 ? 14.339 -5.283 1.372 1.00 86.75 87 GLY A N 1
ATOM 667 C CA . GLY A 1 87 ? 14.634 -4.165 2.273 1.00 86.75 87 GLY A CA 1
ATOM 668 C C . GLY A 1 87 ? 13.432 -3.660 3.079 1.00 86.75 87 GLY A C 1
ATOM 669 O O . GLY A 1 87 ? 13.604 -2.759 3.896 1.00 86.75 87 GLY A O 1
ATOM 670 N N . TRP A 1 88 ? 12.260 -4.273 2.912 1.00 91.69 88 TRP A N 1
ATOM 671 C CA . TRP A 1 88 ? 11.003 -3.927 3.580 1.00 91.69 88 TRP A CA 1
ATOM 672 C C . TRP A 1 88 ? 10.307 -5.196 4.097 1.00 91.69 88 TRP A C 1
ATOM 674 O O . TRP A 1 88 ? 10.960 -6.214 4.318 1.00 91.69 88 TRP A O 1
ATOM 684 N N . TRP A 1 89 ? 9.006 -5.135 4.359 1.00 94.62 89 TRP A N 1
ATOM 685 C CA . TRP A 1 89 ? 8.162 -6.268 4.754 1.00 94.62 89 TRP A CA 1
ATOM 686 C C . TRP A 1 89 ? 7.229 -6.675 3.601 1.00 94.62 89 TRP A C 1
ATOM 688 O O . TRP A 1 89 ? 7.462 -6.292 2.452 1.00 94.62 89 TRP A O 1
ATOM 698 N N . SER A 1 90 ? 6.223 -7.517 3.851 1.00 96.38 90 SER A N 1
ATOM 699 C CA . SER A 1 90 ? 5.291 -7.916 2.787 1.00 96.38 90 SER A CA 1
ATOM 700 C C . SER A 1 90 ? 4.288 -6.824 2.404 1.00 96.38 90 SER A C 1
ATOM 702 O O . SER A 1 90 ? 3.961 -5.951 3.201 1.00 96.38 90 SER A O 1
ATOM 704 N N . VAL A 1 91 ? 3.731 -6.901 1.194 1.00 97.50 91 VAL A N 1
ATOM 705 C CA . VAL A 1 91 ? 2.630 -6.015 0.766 1.00 97.50 91 VAL A CA 1
ATOM 706 C C . VAL A 1 91 ? 1.431 -6.096 1.720 1.00 97.50 91 VAL A C 1
ATOM 708 O O . VAL A 1 91 ? 0.818 -5.078 2.028 1.00 97.50 91 VAL A O 1
ATOM 711 N N . GLY A 1 92 ? 1.098 -7.287 2.216 1.00 98.19 92 GLY A N 1
ATOM 712 C CA . GLY A 1 92 ? 0.007 -7.485 3.164 1.00 98.19 92 GLY A CA 1
ATOM 713 C C . GLY A 1 92 ? 0.271 -6.797 4.499 1.00 98.19 92 GLY A C 1
ATOM 714 O O . GLY A 1 92 ? -0.597 -6.102 5.016 1.00 98.19 92 GLY A O 1
ATOM 715 N N . GLU A 1 93 ? 1.491 -6.902 5.018 1.00 97.94 93 GLU A N 1
ATOM 716 C CA . GLU A 1 93 ? 1.899 -6.182 6.225 1.00 97.94 93 GLU A CA 1
ATOM 717 C C . GLU A 1 93 ? 1.874 -4.652 6.028 1.00 97.94 93 GLU A C 1
ATOM 719 O O . GLU A 1 93 ? 1.424 -3.934 6.917 1.00 97.94 93 GLU A O 1
ATOM 724 N N . GLU A 1 94 ? 2.252 -4.144 4.850 1.00 97.88 94 GLU A N 1
ATOM 725 C CA . GLU A 1 94 ? 2.105 -2.718 4.510 1.00 97.88 94 GLU A CA 1
ATOM 726 C C . GLU A 1 94 ? 0.634 -2.298 4.443 1.00 97.88 94 GLU A C 1
ATOM 728 O O . GLU A 1 94 ? 0.260 -1.219 4.897 1.00 97.88 94 GLU A O 1
ATOM 733 N N . ALA A 1 95 ? -0.238 -3.164 3.926 1.00 98.56 95 ALA A N 1
ATOM 734 C CA . ALA A 1 95 ? -1.671 -2.907 3.902 1.00 98.56 95 ALA A CA 1
ATOM 735 C C . ALA A 1 95 ? -2.282 -2.881 5.319 1.00 98.56 95 ALA A C 1
ATOM 737 O O . ALA A 1 95 ? -3.150 -2.051 5.595 1.00 98.56 95 ALA A O 1
ATOM 738 N N . GLU A 1 96 ? -1.831 -3.744 6.235 1.00 98.50 96 GLU A N 1
ATOM 739 C CA . GLU A 1 96 ? -2.217 -3.700 7.655 1.00 98.50 96 GLU A CA 1
ATOM 740 C C . GLU A 1 96 ? -1.784 -2.390 8.325 1.00 98.50 96 GLU A C 1
ATOM 742 O O . GLU A 1 96 ? -2.560 -1.771 9.067 1.00 98.50 96 GLU A O 1
ATOM 747 N N . ASP A 1 97 ? -0.558 -1.954 8.041 1.00 97.75 97 ASP A N 1
ATOM 748 C CA . ASP A 1 97 ? 0.001 -0.714 8.570 1.00 97.75 97 ASP A CA 1
ATOM 749 C C . ASP A 1 97 ? -0.788 0.488 8.031 1.00 97.75 97 ASP A C 1
ATOM 751 O O . ASP A 1 97 ? -1.218 1.348 8.805 1.00 97.75 97 ASP A O 1
ATOM 755 N N . ALA A 1 98 ? -1.113 0.486 6.735 1.00 98.12 98 ALA A N 1
ATOM 756 C CA . ALA A 1 98 ? -1.953 1.494 6.102 1.00 98.12 98 ALA A CA 1
ATOM 757 C C . ALA A 1 98 ? -3.350 1.585 6.740 1.00 98.12 98 ALA A C 1
ATOM 759 O O . ALA A 1 98 ? -3.807 2.681 7.072 1.00 98.12 98 ALA A O 1
ATOM 760 N N . ILE A 1 99 ? -4.020 0.450 6.979 1.00 98.62 99 ILE A N 1
ATOM 761 C CA . ILE A 1 99 ? -5.322 0.409 7.673 1.00 98.62 99 ILE A CA 1
ATOM 762 C C . ILE A 1 99 ? -5.202 1.001 9.078 1.00 98.62 99 ILE A C 1
ATOM 764 O O . ILE A 1 99 ? -6.063 1.777 9.503 1.00 98.62 99 ILE A O 1
ATOM 768 N N . THR A 1 100 ? -4.149 0.640 9.809 1.00 98.12 100 THR A N 1
ATOM 769 C CA . THR A 1 100 ? -3.906 1.138 11.167 1.00 98.12 100 THR A CA 1
ATOM 770 C C . THR A 1 100 ? -3.741 2.655 11.161 1.00 98.12 100 THR A C 1
ATOM 772 O O . THR A 1 100 ? -4.417 3.350 11.920 1.00 98.12 100 THR A O 1
ATOM 775 N N . LEU A 1 101 ? -2.926 3.179 10.244 1.00 97.00 101 LEU A N 1
ATOM 776 C CA . LEU A 1 101 ? -2.679 4.609 10.080 1.00 97.00 101 LEU A CA 1
ATOM 777 C C . LEU A 1 101 ? -3.937 5.386 9.683 1.00 97.00 101 LEU A C 1
ATOM 779 O O . LEU A 1 101 ? -4.141 6.494 10.180 1.00 97.00 101 LEU A O 1
ATOM 783 N N . ILE A 1 102 ? -4.765 4.860 8.777 1.00 96.88 102 ILE A N 1
ATOM 784 C CA . ILE A 1 102 ? -6.023 5.512 8.364 1.00 96.88 102 ILE A CA 1
ATOM 785 C C . ILE A 1 102 ? -6.979 5.629 9.549 1.00 96.88 102 ILE A C 1
ATOM 787 O O . ILE A 1 102 ? -7.572 6.680 9.762 1.00 96.88 102 ILE A O 1
ATOM 791 N N . ASN A 1 103 ? -7.053 4.591 10.382 1.00 96.44 103 ASN A N 1
ATOM 792 C CA . ASN A 1 103 ? -7.880 4.587 11.589 1.00 96.44 103 ASN A CA 1
ATOM 793 C C . ASN A 1 103 ? -7.277 5.389 12.763 1.00 96.44 103 ASN A C 1
ATOM 795 O O . ASN A 1 103 ? -7.823 5.363 13.867 1.00 96.44 103 ASN A O 1
ATOM 799 N N . GLY A 1 104 ? -6.157 6.092 12.555 1.00 95.12 104 GLY A N 1
ATOM 800 C CA . GLY A 1 104 ? -5.492 6.907 13.578 1.00 95.12 104 GLY A CA 1
ATOM 801 C C . GLY A 1 104 ? -4.696 6.109 14.615 1.00 95.12 104 GLY A C 1
ATOM 802 O O . GLY A 1 104 ? -4.375 6.641 15.677 1.00 95.12 104 GLY A O 1
ATOM 803 N N . GLY A 1 105 ? -4.404 4.839 14.334 1.00 96.12 105 GLY A N 1
ATOM 804 C CA . GLY A 1 105 ? -3.538 3.994 15.148 1.00 96.12 105 GLY A CA 1
ATOM 805 C C . GLY A 1 105 ? -2.056 4.134 14.795 1.00 96.12 105 GLY A C 1
ATOM 806 O O . GLY A 1 105 ? -1.675 4.814 13.843 1.00 96.12 105 GLY A O 1
ATOM 807 N N . GLU A 1 106 ? -1.224 3.431 15.560 1.00 95.69 106 GLU A N 1
ATOM 808 C CA . GLU A 1 106 ? 0.217 3.317 15.336 1.00 95.69 106 GLU A CA 1
ATOM 809 C C . GLU A 1 106 ? 0.549 1.881 14.893 1.00 95.69 106 GLU A C 1
ATOM 811 O O . GLU A 1 106 ? 0.273 0.940 15.647 1.00 95.69 106 GLU A O 1
ATOM 816 N N . PRO A 1 107 ? 1.093 1.684 13.679 1.00 94.56 107 PRO A N 1
ATOM 817 C CA . PRO A 1 107 ? 1.543 0.374 13.226 1.00 94.56 107 PRO A CA 1
ATOM 818 C C . PRO A 1 107 ? 2.660 -0.200 14.103 1.00 94.56 107 PRO A C 1
ATOM 820 O O . PRO A 1 107 ? 3.430 0.551 14.712 1.00 94.56 107 PRO A O 1
ATOM 823 N N . PRO A 1 108 ? 2.806 -1.533 14.164 1.00 92.88 108 PRO A N 1
ATOM 824 C CA . PRO A 1 108 ? 3.939 -2.137 14.845 1.00 92.88 108 PRO A CA 1
ATOM 825 C C . PRO A 1 108 ? 5.258 -1.755 14.159 1.00 92.88 108 PRO A C 1
ATOM 827 O O . PRO A 1 108 ? 5.327 -1.554 12.950 1.00 92.88 108 PRO A O 1
ATOM 830 N N . LEU A 1 109 ? 6.355 -1.749 14.921 1.00 89.50 109 LEU A N 1
ATOM 831 C CA . LEU A 1 109 ? 7.691 -1.628 14.336 1.00 89.50 109 LEU A CA 1
ATOM 832 C C . LEU A 1 109 ? 8.025 -2.891 13.530 1.00 89.50 109 LEU A C 1
ATOM 834 O O . LEU A 1 109 ? 8.414 -3.923 14.090 1.00 89.50 109 LEU A O 1
ATOM 838 N N . ARG A 1 110 ? 7.885 -2.796 12.207 1.00 88.44 110 ARG A N 1
ATOM 839 C CA . ARG A 1 110 ? 8.241 -3.855 11.260 1.00 88.44 110 ARG A CA 1
ATOM 840 C C . ARG A 1 110 ? 9.759 -4.027 11.178 1.00 88.44 110 ARG A C 1
ATOM 842 O O . ARG A 1 110 ? 10.537 -3.088 11.354 1.00 88.44 110 ARG A O 1
ATOM 849 N N . LYS A 1 111 ? 10.203 -5.257 10.908 1.00 85.50 111 LYS A N 1
ATOM 850 C CA . LYS A 1 111 ? 11.618 -5.570 10.665 1.00 85.50 111 LYS A CA 1
ATOM 851 C C . LYS A 1 111 ? 11.839 -5.733 9.163 1.00 85.50 111 LYS A C 1
ATOM 853 O O . LYS A 1 111 ? 11.240 -6.641 8.598 1.00 85.50 111 LYS A O 1
ATOM 858 N N . PRO A 1 112 ? 12.732 -4.945 8.543 1.00 84.88 112 PRO A N 1
ATOM 859 C CA . PRO A 1 112 ? 13.130 -5.151 7.157 1.00 84.88 112 PRO A CA 1
ATOM 860 C C . PRO A 1 112 ? 13.581 -6.591 6.892 1.00 84.88 112 PRO A C 1
ATOM 862 O O . PRO A 1 112 ? 14.493 -7.102 7.557 1.00 84.88 112 PRO A O 1
ATOM 865 N N . CYS A 1 113 ? 12.968 -7.241 5.908 1.00 81.62 113 CYS A N 1
ATOM 866 C CA . CYS A 1 113 ? 13.418 -8.516 5.385 1.00 81.62 113 CYS A CA 1
ATOM 867 C C . CYS A 1 113 ? 14.699 -8.300 4.576 1.00 81.62 113 CYS A C 1
ATOM 869 O O . CYS A 1 113 ? 14.765 -7.484 3.656 1.00 81.62 113 CYS A O 1
ATOM 871 N N . LYS A 1 114 ? 15.742 -9.057 4.924 1.00 67.75 114 LYS A N 1
ATOM 872 C CA . LYS A 1 114 ? 16.946 -9.151 4.099 1.00 67.75 114 LYS A CA 1
ATOM 873 C C . LYS A 1 114 ? 16.723 -10.210 3.033 1.00 67.75 114 LYS A C 1
ATOM 875 O O . LYS A 1 114 ? 16.238 -11.297 3.351 1.00 67.75 114 LYS A O 1
ATOM 880 N N . SER A 1 115 ? 17.158 -9.929 1.813 1.00 54.31 115 SER A N 1
ATOM 881 C CA . SER A 1 115 ? 17.338 -10.948 0.782 1.00 54.31 115 SER A CA 1
ATOM 882 C C . SER A 1 115 ? 18.197 -12.082 1.354 1.00 54.31 115 SER A C 1
ATOM 884 O O . SER A 1 115 ? 19.209 -11.792 2.011 1.00 54.31 115 SER A O 1
ATOM 886 N N . PRO A 1 116 ? 17.822 -13.363 1.166 1.00 51.72 116 PRO A N 1
ATOM 887 C CA . PRO A 1 116 ? 18.720 -14.452 1.503 1.00 51.72 116 PRO A CA 1
ATOM 888 C C . PRO A 1 116 ? 20.034 -14.216 0.761 1.00 51.72 116 PRO A C 1
ATOM 890 O O . PRO A 1 116 ? 20.047 -14.003 -0.450 1.00 51.72 116 PRO A O 1
ATOM 893 N N . THR A 1 117 ? 21.131 -14.175 1.513 1.00 53.91 117 THR A N 1
ATOM 894 C CA . THR A 1 117 ? 22.471 -14.071 0.939 1.00 53.91 117 THR A CA 1
ATOM 895 C C . THR A 1 117 ? 22.685 -15.315 0.077 1.00 53.91 117 THR A C 1
ATOM 897 O O . THR A 1 117 ? 22.642 -16.422 0.614 1.00 53.91 117 THR A O 1
ATOM 900 N N . ILE A 1 118 ? 22.814 -15.125 -1.241 1.00 50.38 118 ILE A N 1
ATOM 901 C CA . ILE A 1 118 ? 23.200 -16.181 -2.192 1.00 50.38 118 ILE A CA 1
ATOM 902 C C . ILE A 1 118 ? 24.628 -16.630 -1.880 1.00 50.38 118 ILE A C 1
ATOM 904 O O . ILE A 1 118 ? 25.468 -15.740 -1.609 1.00 50.38 118 ILE A O 1
#

Secondary structure (DSSP, 8-state):
-HHHHHH-TTS-HHHHHHHHHHHHHH--TTS-HHHHHHHHHHHHHHTT-SSHHHHHHHHHHHHHHT-GGGHHHHHHHHHH--PBPTTS-BHHHHHHHHHHHHTT-----PPPPPPP--

Sequence (118 aa):
MLSKVAADRVEAPSVRAQAPEGLGNRLSHELVPNLYQEALTVIIEALDDSDAEIRFWACFAVSEIKIEEALPKLQVLAQTDNTIMEGWWSVGEEAEDAITLINGGEPPLRKPCKSPTI

InterPro domains:
  IPR011989 Armadillo-like helical [G3DSA:1.25.10.10] (2-111)
  IPR016024 Armadillo-type fold [SSF48371] (11-81)

Organism: NCBI:txid904376